Protein AF-A0A6B3GX99-F1 (afdb_monomer_lite)

Sequence (63 aa):
MNTHRIRVGIDVGGTFTDAVAVDATTLHLLGQVKVPTSHHHEDGVAHGIVEALDRLLEQTGHT

Foldseek 3Di:
DPPQDWDWDWDADQFKIKIWIAGPPPRHTQDIDIDTQQCPDPVHRVVRVVVRVVVRCVSNVND

pLDDT: mean 94.92, std 9.97, range [44.31, 98.75]

Radius of gyration: 12.51 Å; chains: 1; bounding box: 36×15×36 Å

Secondary structure (DSSP, 8-state):
-----EEEEEEE-SSEEEEEEEETTT--EEEEEEEE--TTSTTTHHHHHHHHHHHHHHHHT--

Structure (mmCIF, N/CA/C/O backbone):
data_AF-A0A6B3GX99-F1
#
_entry.id   AF-A0A6B3GX99-F1
#
loop_
_atom_site.group_PDB
_atom_site.id
_atom_site.type_symbol
_atom_site.label_atom_id
_atom_site.label_alt_id
_atom_site.label_comp_id
_atom_site.label_asym_id
_atom_site.label_entity_id
_atom_site.label_seq_id
_atom_site.pdbx_PDB_ins_code
_atom_site.Cartn_x
_atom_site.Cartn_y
_atom_site.Cartn_z
_atom_site.occupancy
_atom_site.B_iso_or_equiv
_atom_site.auth_seq_id
_atom_site.auth_comp_id
_atom_site.auth_asym_id
_atom_site.auth_atom_id
_atom_site.pdbx_PDB_model_num
ATOM 1 N N . MET A 1 1 ? -24.753 -1.594 11.162 1.00 44.31 1 MET A N 1
ATOM 2 C CA . MET A 1 1 ? -23.542 -2.365 10.815 1.00 44.31 1 MET A CA 1
ATOM 3 C C . MET A 1 1 ? -22.356 -1.597 11.358 1.00 44.31 1 MET A C 1
ATOM 5 O O . MET A 1 1 ? -22.243 -0.420 11.043 1.00 44.31 1 MET A O 1
ATOM 9 N N . ASN A 1 2 ? -21.552 -2.198 12.236 1.00 51.28 2 ASN A N 1
ATOM 10 C CA . ASN A 1 2 ? -20.346 -1.539 12.726 1.00 51.28 2 ASN A CA 1
ATOM 11 C C . ASN A 1 2 ? -19.307 -1.617 11.603 1.00 51.28 2 ASN A C 1
ATOM 13 O O . ASN A 1 2 ? -18.664 -2.650 11.422 1.00 51.28 2 ASN A O 1
ATOM 17 N N . THR A 1 3 ? -19.251 -0.583 10.765 1.00 63.56 3 THR A N 1
ATOM 18 C CA . THR A 1 3 ? -18.269 -0.492 9.684 1.00 63.56 3 THR A CA 1
ATOM 19 C C . THR A 1 3 ? -16.892 -0.399 10.329 1.00 63.56 3 THR A C 1
ATOM 21 O O . THR A 1 3 ? -16.550 0.656 10.871 1.00 63.56 3 THR A O 1
ATOM 24 N N . HIS A 1 4 ? -16.134 -1.497 10.317 1.00 81.50 4 HIS A N 1
ATOM 25 C CA . HIS A 1 4 ? -14.728 -1.491 10.709 1.00 81.50 4 HIS A CA 1
ATOM 26 C C . HIS A 1 4 ? -13.989 -0.656 9.670 1.00 81.50 4 HIS A C 1
ATOM 28 O O . HIS A 1 4 ? -13.746 -1.087 8.548 1.00 81.50 4 HIS A O 1
ATOM 34 N N . ARG A 1 5 ? -13.770 0.616 10.004 1.00 93.38 5 ARG A N 1
ATOM 35 C CA . ARG A 1 5 ? -13.07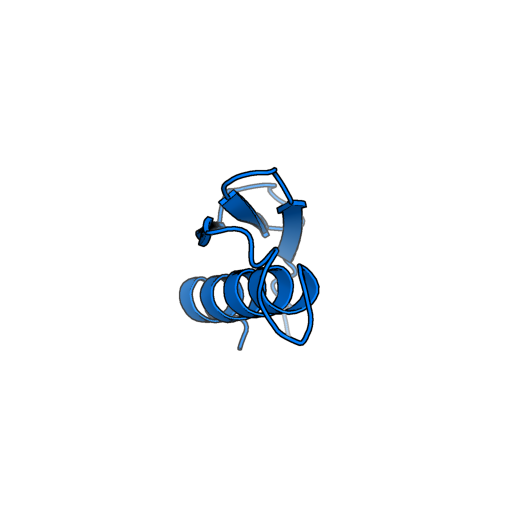1 1.552 9.131 1.00 93.38 5 ARG A CA 1
ATOM 36 C C . ARG A 1 5 ? -11.585 1.382 9.364 1.00 93.38 5 ARG A C 1
ATOM 38 O O . ARG A 1 5 ? -11.137 1.399 10.508 1.00 93.38 5 ARG A O 1
ATOM 45 N N . ILE A 1 6 ? -10.837 1.318 8.277 1.00 96.38 6 ILE A N 1
ATOM 46 C CA . ILE A 1 6 ? -9.380 1.301 8.304 1.00 96.38 6 ILE A CA 1
ATOM 47 C C . ILE A 1 6 ? -8.831 2.600 7.724 1.00 96.38 6 ILE A C 1
ATOM 49 O O . ILE A 1 6 ? -9.504 3.294 6.958 1.00 96.38 6 ILE A O 1
ATOM 53 N N . ARG A 1 7 ? -7.604 2.943 8.104 1.00 97.56 7 ARG A N 1
ATOM 54 C CA . ARG A 1 7 ? -6.791 3.953 7.424 1.00 97.56 7 ARG A CA 1
ATOM 55 C C . ARG A 1 7 ? -5.636 3.239 6.753 1.00 97.56 7 ARG A C 1
ATOM 57 O O . ARG A 1 7 ? -4.972 2.431 7.398 1.00 97.56 7 ARG A O 1
ATOM 64 N N . VAL A 1 8 ? -5.408 3.560 5.487 1.00 98.38 8 VAL A N 1
ATOM 65 C CA . VAL A 1 8 ? -4.315 2.994 4.702 1.00 98.38 8 VAL A CA 1
ATOM 66 C C . VAL A 1 8 ? -3.295 4.086 4.414 1.00 98.38 8 VAL A C 1
ATOM 68 O O . VAL A 1 8 ? -3.658 5.169 3.957 1.00 98.38 8 VAL A O 1
ATOM 71 N N . GLY A 1 9 ? -2.031 3.806 4.713 1.00 98.50 9 GLY A N 1
ATOM 72 C CA . GLY A 1 9 ? -0.891 4.596 4.260 1.00 98.50 9 GLY A CA 1
ATOM 73 C C . GLY A 1 9 ? -0.121 3.810 3.209 1.00 98.50 9 GLY A C 1
ATOM 74 O O . GLY A 1 9 ? 0.108 2.618 3.404 1.00 98.50 9 GLY A O 1
ATOM 75 N N . ILE A 1 10 ? 0.260 4.467 2.114 1.00 98.69 10 ILE A N 1
ATOM 76 C CA . ILE A 1 10 ? 1.096 3.884 1.060 1.00 98.69 10 ILE A CA 1
ATOM 77 C C . ILE A 1 10 ? 2.292 4.808 0.846 1.00 98.69 10 ILE A C 1
ATOM 79 O O . ILE A 1 10 ? 2.109 5.998 0.587 1.00 98.69 10 ILE A O 1
ATOM 83 N N . ASP A 1 11 ? 3.494 4.256 0.975 1.00 98.50 11 ASP A N 1
ATOM 84 C CA . ASP A 1 11 ? 4.761 4.933 0.714 1.00 98.50 11 ASP A CA 1
ATOM 85 C C . ASP A 1 11 ? 5.410 4.337 -0.533 1.00 98.50 11 ASP A C 1
ATOM 87 O O . ASP A 1 11 ? 5.612 3.126 -0.625 1.00 98.50 11 ASP A O 1
ATOM 91 N N . VAL A 1 12 ? 5.713 5.188 -1.510 1.00 98.44 12 VAL A N 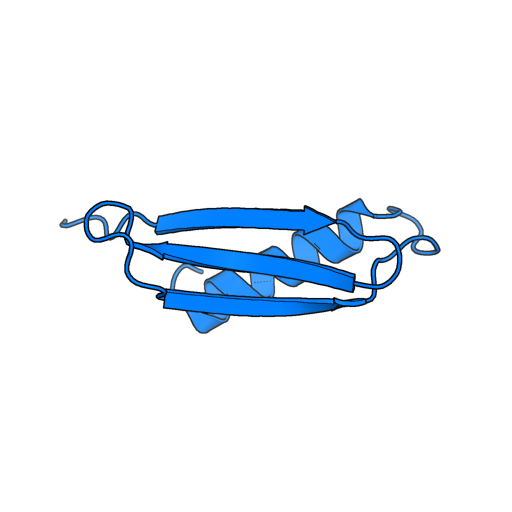1
ATOM 92 C CA . VAL A 1 12 ? 6.297 4.779 -2.790 1.00 98.44 12 VAL A CA 1
ATOM 93 C C . VAL A 1 12 ? 7.762 5.190 -2.795 1.00 98.44 12 VAL A C 1
ATOM 95 O O . VAL A 1 12 ? 8.100 6.342 -3.068 1.00 98.44 12 VAL A O 1
ATOM 98 N N . GLY A 1 13 ? 8.642 4.237 -2.495 1.00 97.19 13 GLY A N 1
ATOM 99 C CA . GLY A 1 13 ? 10.088 4.423 -2.547 1.00 97.19 13 GLY A CA 1
ATOM 100 C C . GLY A 1 13 ? 10.685 4.097 -3.920 1.00 97.19 13 GLY A C 1
ATOM 101 O O . GLY A 1 13 ? 9.988 3.696 -4.849 1.00 97.19 13 GLY A O 1
ATOM 102 N N . GLY A 1 14 ? 12.012 4.210 -4.042 1.00 97.69 14 GLY A N 1
ATOM 103 C CA . GLY A 1 14 ? 12.737 3.873 -5.281 1.00 97.69 14 GLY A CA 1
ATOM 104 C C . GLY A 1 14 ? 12.925 2.370 -5.539 1.00 97.69 14 GLY A C 1
ATOM 105 O O . GLY A 1 14 ? 13.222 1.966 -6.658 1.00 97.69 14 GLY A O 1
ATOM 106 N N . THR A 1 15 ? 12.766 1.535 -4.509 1.00 97.88 15 THR A N 1
ATOM 107 C CA . THR A 1 15 ? 12.931 0.072 -4.615 1.00 97.88 15 THR A CA 1
ATOM 108 C C . THR A 1 15 ? 11.657 -0.667 -4.249 1.00 97.88 15 THR A C 1
ATOM 110 O O . THR A 1 15 ? 11.318 -1.652 -4.898 1.00 97.88 15 THR A O 1
ATOM 113 N N . PHE A 1 16 ? 10.964 -0.206 -3.209 1.00 98.50 16 PHE A N 1
ATOM 114 C CA . PHE A 1 16 ? 9.763 -0.844 -2.695 1.00 98.50 16 PHE A CA 1
ATOM 115 C C . PHE A 1 16 ? 8.643 0.171 -2.500 1.00 98.50 16 PHE A C 1
ATOM 117 O O . PHE A 1 16 ? 8.893 1.334 -2.182 1.00 98.50 16 PHE A O 1
ATOM 124 N N . THR A 1 17 ? 7.419 -0.313 -2.675 1.00 98.69 17 THR A N 1
ATOM 125 C CA . THR A 1 17 ? 6.189 0.333 -2.239 1.00 98.69 17 THR A CA 1
ATOM 126 C C . THR A 1 17 ? 5.680 -0.412 -1.011 1.00 98.69 17 THR A C 1
ATOM 128 O O . THR A 1 17 ? 5.472 -1.629 -1.053 1.00 98.69 17 THR A O 1
ATOM 131 N N . ASP A 1 18 ? 5.526 0.314 0.088 1.00 98.75 18 ASP A N 1
ATOM 132 C CA . ASP A 1 18 ? 5.046 -0.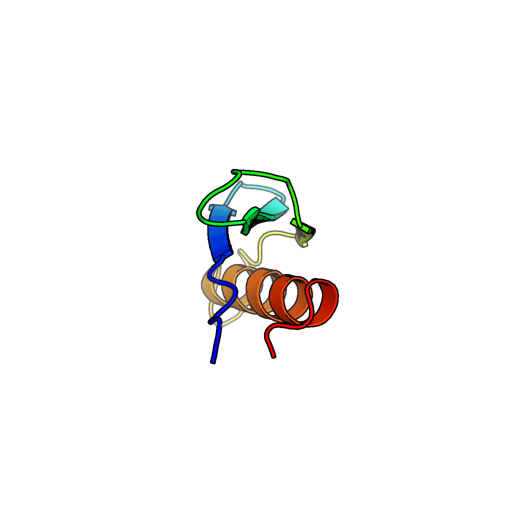188 1.372 1.00 98.75 18 ASP A CA 1
ATOM 133 C C . ASP A 1 18 ? 3.598 0.270 1.581 1.00 98.75 18 ASP A C 1
ATOM 135 O O . ASP A 1 18 ? 3.289 1.447 1.411 1.00 98.75 18 ASP A O 1
ATOM 139 N N . ALA A 1 19 ? 2.704 -0.639 1.968 1.00 98.75 19 ALA A N 1
ATOM 140 C CA . ALA A 1 19 ? 1.310 -0.334 2.281 1.00 98.75 19 ALA A CA 1
ATOM 141 C C . ALA A 1 19 ? 0.957 -0.854 3.676 1.00 98.75 19 ALA A C 1
ATOM 143 O O . ALA A 1 19 ? 1.236 -2.004 4.005 1.00 98.75 19 ALA A O 1
ATOM 144 N N . VAL A 1 20 ? 0.334 -0.016 4.503 1.00 98.69 20 VAL A N 1
ATOM 145 C CA . VAL A 1 20 ? 0.009 -0.322 5.902 1.00 98.69 20 VAL A CA 1
ATOM 146 C C . VAL A 1 20 ? -1.445 0.023 6.189 1.00 98.69 20 VAL A C 1
ATOM 148 O O . VAL A 1 20 ? -1.885 1.131 5.892 1.00 98.69 20 VAL A O 1
ATOM 151 N N . ALA A 1 21 ? -2.173 -0.903 6.814 1.00 98.38 21 ALA A N 1
ATOM 152 C CA . ALA A 1 21 ? -3.537 -0.698 7.288 1.00 98.38 21 ALA A CA 1
ATOM 153 C C . ALA A 1 21 ? -3.570 -0.644 8.816 1.00 98.38 21 ALA A C 1
ATOM 155 O O . ALA A 1 21 ? -3.043 -1.531 9.493 1.00 98.38 21 ALA A O 1
ATOM 156 N N . VAL A 1 22 ? -4.252 0.363 9.358 1.00 97.94 22 VAL A N 1
ATOM 15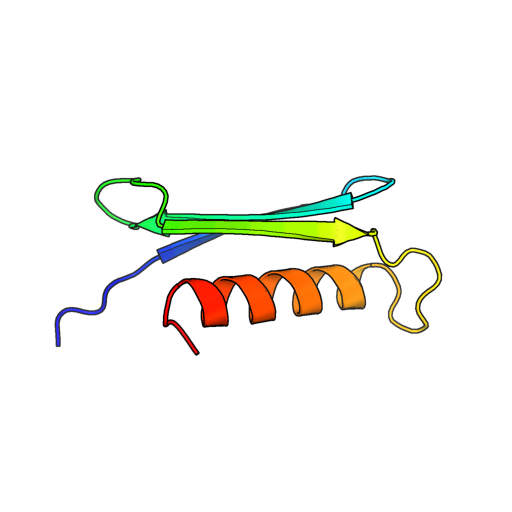7 C CA . VAL A 1 22 ? -4.534 0.484 10.793 1.00 97.94 22 VAL A CA 1
ATOM 158 C C . VAL A 1 22 ? -6.026 0.655 11.042 1.00 97.94 22 VAL A C 1
ATOM 160 O O . VAL A 1 22 ? -6.740 1.238 10.222 1.00 97.94 22 VAL A O 1
ATOM 163 N N . ASP A 1 23 ? -6.500 0.192 12.194 1.00 96.12 23 ASP A N 1
ATOM 164 C CA . ASP A 1 23 ? -7.861 0.466 12.648 1.00 96.12 23 ASP A CA 1
ATOM 165 C C . ASP A 1 23 ? -8.052 1.980 12.836 1.00 96.12 23 ASP A C 1
ATOM 167 O O . ASP A 1 23 ? -7.242 2.657 13.474 1.00 96.12 23 ASP A O 1
ATOM 171 N N . ALA A 1 24 ? -9.123 2.541 12.269 1.00 95.75 24 ALA A N 1
ATOM 172 C CA . ALA A 1 24 ? -9.298 3.991 12.211 1.00 95.75 24 ALA A CA 1
ATOM 173 C C . ALA A 1 24 ? -9.577 4.653 13.573 1.00 95.75 24 ALA A C 1
ATOM 175 O O . ALA A 1 24 ? -9.564 5.888 13.644 1.00 95.75 24 ALA A O 1
ATOM 176 N N . THR A 1 25 ? -9.865 3.874 14.623 1.00 94.69 25 THR A N 1
ATOM 177 C CA . THR A 1 25 ? -10.185 4.368 15.969 1.00 94.69 25 THR A CA 1
ATOM 178 C C . THR A 1 25 ? -9.071 4.071 16.966 1.00 94.69 25 THR A C 1
ATOM 180 O O . THR A 1 25 ? -8.617 4.976 17.659 1.00 94.69 25 THR A O 1
ATOM 183 N N . THR A 1 26 ? -8.623 2.823 17.032 1.00 95.94 26 THR A N 1
ATOM 184 C CA . THR A 1 26 ? -7.604 2.341 17.977 1.00 95.94 26 THR A CA 1
ATOM 185 C C . THR A 1 26 ? -6.180 2.545 17.473 1.00 95.94 26 THR A C 1
ATOM 187 O O . THR A 1 26 ? -5.249 2.498 18.270 1.00 95.94 26 THR A O 1
ATOM 190 N N . LEU A 1 27 ? -6.003 2.785 16.166 1.00 95.56 27 LEU A N 1
ATOM 191 C CA . LEU A 1 27 ? -4.703 2.872 15.490 1.00 95.56 27 LEU A CA 1
ATOM 192 C C . LEU A 1 27 ? -3.871 1.583 15.580 1.00 95.56 27 LEU A C 1
ATOM 194 O O . LEU A 1 27 ? -2.676 1.599 15.288 1.00 95.56 27 LEU A O 1
ATOM 198 N N . HIS A 1 28 ? -4.488 0.459 15.952 1.00 97.12 28 HIS A N 1
ATOM 199 C CA . HIS A 1 28 ? -3.824 -0.836 15.916 1.00 97.12 28 HIS A CA 1
ATOM 200 C C . HIS A 1 28 ? -3.479 -1.228 14.483 1.00 97.12 28 HIS A C 1
ATOM 202 O O . HIS A 1 28 ? -4.289 -1.062 13.571 1.00 97.12 28 HIS A O 1
ATOM 208 N N . LEU A 1 29 ? -2.280 -1.782 14.305 1.00 97.38 29 LEU A N 1
ATOM 209 C CA . LEU A 1 29 ? -1.835 -2.346 13.039 1.00 97.38 29 LEU A CA 1
ATOM 210 C C . LEU A 1 29 ? -2.690 -3.566 12.686 1.00 97.38 29 LEU A C 1
ATOM 212 O O . LEU A 1 29 ? -2.773 -4.512 13.467 1.00 97.38 29 LEU A O 1
ATOM 216 N N . LEU A 1 30 ? -3.297 -3.536 11.504 1.00 97.25 30 LEU A N 1
ATOM 217 C CA . LEU A 1 30 ? -4.128 -4.621 10.982 1.00 97.25 30 LEU A CA 1
ATOM 218 C C . LEU A 1 30 ? -3.386 -5.445 9.931 1.00 97.25 30 LEU A C 1
ATOM 220 O O . LEU A 1 30 ? -3.563 -6.656 9.858 1.00 97.25 30 LEU A O 1
ATOM 224 N N . GLY A 1 31 ? -2.539 -4.800 9.131 1.00 97.88 31 GLY A N 1
ATOM 225 C CA . GLY A 1 31 ? -1.776 -5.467 8.084 1.00 97.88 31 GLY A CA 1
ATOM 226 C C . GLY A 1 31 ? -0.718 -4.560 7.475 1.00 97.88 31 GLY A C 1
ATOM 227 O O . GLY A 1 31 ? -0.779 -3.335 7.605 1.00 97.88 31 GLY A O 1
ATOM 228 N N . GLN A 1 32 ? 0.252 -5.180 6.812 1.00 98.56 32 GLN A N 1
ATOM 229 C CA . GLN A 1 32 ? 1.279 -4.492 6.043 1.00 98.56 32 GLN A CA 1
ATOM 230 C C . GLN A 1 32 ? 1.715 -5.355 4.861 1.00 98.56 32 GLN A C 1
ATOM 232 O O . GLN A 1 32 ? 1.832 -6.574 4.993 1.00 98.56 32 GLN A O 1
ATOM 237 N N . VAL A 1 33 ? 1.994 -4.708 3.737 1.00 98.56 33 VAL A N 1
ATOM 238 C CA . VAL A 1 33 ? 2.453 -5.320 2.491 1.00 98.56 33 VAL A CA 1
ATOM 239 C C . VAL A 1 33 ? 3.649 -4.530 1.973 1.00 98.56 33 VAL A C 1
ATOM 241 O O . VAL A 1 33 ? 3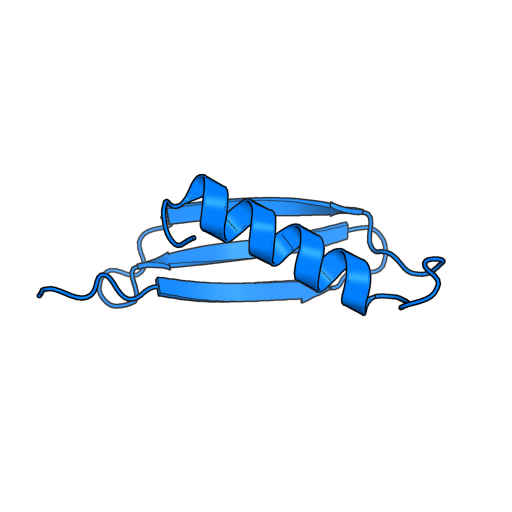.690 -3.309 2.087 1.00 98.56 33 VAL A O 1
ATOM 244 N N . LYS A 1 34 ? 4.611 -5.237 1.377 1.00 98.56 34 LYS A N 1
ATOM 245 C CA . LYS A 1 34 ? 5.749 -4.660 0.661 1.00 98.56 34 LYS A CA 1
ATOM 246 C C . LYS A 1 34 ? 5.858 -5.312 -0.709 1.00 98.56 34 LYS A C 1
ATOM 248 O O . LYS A 1 34 ? 5.908 -6.539 -0.797 1.00 98.56 34 LYS A O 1
ATOM 253 N N . VAL A 1 35 ? 5.940 -4.503 -1.758 1.00 98.12 35 VAL A N 1
ATOM 254 C CA . VAL A 1 35 ? 6.142 -4.957 -3.145 1.00 98.12 35 VAL A CA 1
ATOM 255 C C . VAL A 1 35 ? 7.258 -4.150 -3.810 1.00 98.12 35 VAL A C 1
ATOM 257 O O . VAL A 1 35 ? 7.528 -3.034 -3.365 1.00 98.12 35 VAL A O 1
ATOM 260 N N . PRO A 1 36 ? 7.950 -4.667 -4.841 1.00 98.31 36 PRO A N 1
ATOM 261 C CA . PRO A 1 36 ? 8.882 -3.860 -5.627 1.00 98.31 36 PRO A CA 1
ATOM 262 C C . PRO A 1 36 ? 8.186 -2.647 -6.264 1.00 98.31 36 PRO A C 1
ATOM 264 O O . PRO A 1 36 ? 7.065 -2.765 -6.751 1.00 98.31 36 PRO A O 1
ATOM 267 N N . THR A 1 37 ? 8.846 -1.488 -6.309 1.00 98.44 37 THR A N 1
ATOM 268 C CA . THR A 1 37 ? 8.293 -0.315 -7.003 1.00 98.44 37 THR A CA 1
ATOM 269 C C . THR A 1 37 ? 8.304 -0.540 -8.513 1.00 98.44 37 THR A C 1
ATOM 271 O O . THR A 1 37 ? 9.331 -0.858 -9.114 1.00 98.44 37 THR A O 1
ATOM 274 N N . SER A 1 38 ? 7.161 -0.317 -9.154 1.00 98.25 38 SER A N 1
ATOM 275 C CA . SER A 1 38 ? 6.910 -0.660 -10.555 1.00 98.25 38 SER A CA 1
ATOM 276 C C . SER A 1 38 ? 7.374 0.413 -11.555 1.00 98.25 38 SER A C 1
ATOM 278 O O . SER A 1 38 ? 6.661 0.743 -12.499 1.00 98.25 38 SER A O 1
ATOM 280 N N . HIS A 1 39 ? 8.584 0.963 -11.390 1.00 97.31 39 HIS A N 1
ATOM 281 C CA . HIS A 1 39 ? 9.117 2.049 -12.239 1.00 97.31 39 HIS A CA 1
ATOM 282 C C . HIS A 1 39 ? 9.083 1.761 -13.746 1.00 97.31 39 HIS A C 1
ATOM 284 O O . HIS A 1 39 ? 8.981 2.687 -14.546 1.00 97.31 39 HIS A O 1
ATOM 290 N N . HIS A 1 40 ? 9.201 0.489 -14.121 1.00 96.69 40 HIS A N 1
ATOM 291 C CA . HIS A 1 40 ? 9.284 0.043 -15.510 1.00 96.69 40 HIS A CA 1
ATOM 292 C C . HIS A 1 40 ? 8.006 -0.644 -16.007 1.00 96.69 40 HIS A C 1
ATOM 294 O O . HIS A 1 40 ? 8.008 -1.185 -17.109 1.00 96.69 40 HIS A O 1
ATOM 300 N N . HIS A 1 41 ? 6.935 -0.651 -15.207 1.00 97.88 41 HIS A N 1
ATOM 301 C CA . HIS A 1 41 ? 5.636 -1.141 -15.661 1.00 97.88 41 HIS A CA 1
ATOM 302 C C . HIS A 1 41 ? 5.017 -0.150 -16.658 1.00 97.88 41 HIS A C 1
ATOM 304 O O . HIS A 1 41 ? 5.309 1.044 -16.593 1.00 97.88 41 HIS A O 1
ATOM 310 N N . GLU A 1 42 ? 4.154 -0.620 -17.562 1.00 98.06 42 GLU A N 1
ATOM 311 C CA . GLU A 1 42 ? 3.482 0.244 -18.548 1.00 98.06 42 GLU A CA 1
ATOM 312 C C . GLU A 1 42 ? 2.654 1.357 -17.883 1.00 98.06 42 GLU A C 1
ATOM 314 O O . GLU A 1 42 ? 2.727 2.514 -18.287 1.00 98.06 42 GLU A O 1
ATOM 319 N N . ASP A 1 43 ? 1.989 1.031 -16.774 1.00 97.25 43 ASP A N 1
ATOM 320 C CA . ASP A 1 43 ? 1.273 1.991 -15.917 1.00 97.25 43 ASP A CA 1
ATOM 321 C C . ASP A 1 43 ? 2.177 2.734 -14.910 1.00 97.25 43 ASP A C 1
ATOM 323 O O . ASP A 1 43 ? 1.705 3.473 -14.041 1.00 97.25 43 ASP A O 1
ATOM 327 N N . GLY A 1 44 ? 3.492 2.519 -14.973 1.00 97.25 44 GLY A N 1
ATOM 328 C CA . GLY A 1 44 ? 4.461 3.074 -14.035 1.00 97.25 44 GLY A CA 1
ATOM 329 C C . GLY A 1 44 ? 4.182 2.676 -12.583 1.00 97.25 44 GLY A C 1
ATOM 330 O O . GLY A 1 44 ? 3.706 1.577 -12.291 1.00 97.25 44 GLY A O 1
ATOM 331 N N . VAL A 1 45 ? 4.470 3.588 -11.647 1.00 98.00 45 VAL A N 1
ATOM 332 C CA . VAL A 1 45 ? 4.332 3.354 -10.193 1.00 98.00 45 VAL A CA 1
ATOM 333 C C . VAL A 1 45 ? 2.895 3.069 -9.744 1.00 98.00 45 VAL A C 1
ATOM 335 O O . VAL A 1 45 ? 2.697 2.486 -8.681 1.00 98.00 45 VAL A O 1
ATOM 338 N N . ALA A 1 46 ? 1.891 3.447 -10.544 1.00 98.12 46 ALA A N 1
ATOM 339 C CA . ALA A 1 46 ? 0.489 3.196 -10.221 1.00 98.12 46 ALA A CA 1
ATOM 340 C C . ALA A 1 46 ? 0.188 1.697 -10.101 1.00 98.12 46 ALA A C 1
ATOM 342 O O . ALA A 1 46 ? -0.575 1.308 -9.221 1.00 98.12 46 ALA A O 1
ATOM 343 N N . HIS A 1 47 ? 0.840 0.860 -10.916 1.00 98.31 47 HIS A N 1
ATOM 344 C CA . HIS A 1 47 ? 0.676 -0.590 -10.846 1.00 98.31 47 HIS A CA 1
ATOM 345 C C . HIS A 1 47 ? 1.041 -1.144 -9.463 1.00 98.31 47 HIS A C 1
ATOM 347 O O . HIS A 1 47 ? 0.228 -1.812 -8.833 1.00 98.31 47 HIS A O 1
ATOM 353 N N . GLY A 1 48 ? 2.226 -0.800 -8.948 1.00 98.19 48 GLY A N 1
ATOM 354 C CA . GLY A 1 48 ? 2.689 -1.248 -7.635 1.00 98.19 48 GLY A CA 1
ATOM 355 C C . GLY A 1 48 ? 1.845 -0.705 -6.480 1.00 98.19 48 GLY A C 1
ATOM 356 O O . GLY A 1 48 ? 1.657 -1.403 -5.487 1.00 98.19 48 GLY A O 1
ATOM 357 N N . ILE A 1 49 ? 1.283 0.505 -6.610 1.00 98.56 49 ILE A N 1
ATOM 358 C CA . ILE A 1 49 ? 0.352 1.063 -5.614 1.00 98.56 49 ILE A CA 1
ATOM 359 C C . ILE A 1 49 ? -0.924 0.217 -5.536 1.00 98.56 49 ILE A C 1
ATOM 361 O O . ILE A 1 49 ? -1.354 -0.131 -4.436 1.00 98.56 49 ILE A O 1
ATOM 365 N N . VAL A 1 50 ? -1.522 -0.111 -6.686 1.00 98.31 50 VAL A N 1
ATOM 366 C CA . VAL A 1 50 ? -2.750 -0.919 -6.748 1.00 98.31 50 VAL A CA 1
ATOM 367 C C . VAL A 1 50 ? -2.474 -2.345 -6.274 1.00 98.31 50 VAL A C 1
ATOM 369 O O . VAL A 1 50 ? -3.197 -2.842 -5.420 1.00 98.31 50 VAL A O 1
ATOM 372 N N . GLU A 1 51 ? -1.374 -2.961 -6.719 1.00 98.38 51 GLU A N 1
ATOM 373 C CA . GLU A 1 51 ? -0.954 -4.293 -6.265 1.00 98.38 51 GLU A CA 1
ATOM 374 C C . GLU A 1 51 ? -0.776 -4.348 -4.739 1.00 98.38 51 GLU A C 1
ATOM 376 O O . GLU A 1 51 ? -1.245 -5.283 -4.084 1.00 98.38 51 GLU A O 1
ATOM 381 N N . ALA A 1 52 ? -0.105 -3.350 -4.153 1.00 98.62 52 ALA A N 1
ATOM 382 C CA . ALA A 1 52 ? 0.098 -3.282 -2.711 1.00 98.62 52 ALA A CA 1
ATOM 383 C C . ALA A 1 52 ? -1.224 -3.087 -1.954 1.00 98.62 52 ALA A C 1
ATOM 385 O O . ALA A 1 52 ? -1.426 -3.713 -0.911 1.00 98.62 52 ALA A O 1
ATOM 386 N N . LEU A 1 53 ? -2.121 -2.243 -2.477 1.00 98.56 53 LEU A N 1
ATOM 387 C CA . LEU A 1 53 ? -3.434 -1.995 -1.889 1.00 98.56 53 LEU A CA 1
ATOM 388 C C . LEU A 1 53 ? -4.311 -3.250 -1.924 1.00 98.56 53 LEU A C 1
ATOM 390 O O . LEU A 1 53 ? -4.829 -3.638 -0.880 1.00 98.56 53 LEU A O 1
ATOM 394 N N . ASP A 1 54 ? -4.437 -3.903 -3.077 1.00 98.31 54 ASP A N 1
ATOM 395 C CA . ASP A 1 54 ? -5.284 -5.088 -3.244 1.00 98.31 54 ASP A CA 1
ATOM 396 C C . ASP A 1 54 ? -4.847 -6.212 -2.298 1.00 98.31 54 ASP A C 1
ATOM 398 O O . ASP A 1 54 ? -5.663 -6.760 -1.553 1.00 98.31 54 ASP A O 1
ATOM 402 N N . ARG A 1 55 ? -3.535 -6.482 -2.226 1.00 98.44 55 ARG A N 1
ATOM 403 C CA . ARG A 1 55 ? -2.972 -7.468 -1.288 1.00 98.44 55 ARG A CA 1
ATOM 404 C C . ARG A 1 55 ? -3.243 -7.111 0.169 1.00 98.44 55 ARG A C 1
ATOM 406 O O . ARG A 1 55 ? -3.517 -7.993 0.981 1.00 98.44 55 ARG A O 1
ATOM 413 N N . LEU A 1 56 ? -3.154 -5.830 0.522 1.00 98.44 56 LEU A N 1
ATOM 414 C CA . LEU A 1 56 ? -3.393 -5.370 1.887 1.00 98.44 56 LEU A CA 1
ATOM 415 C C . LEU A 1 56 ? -4.873 -5.505 2.275 1.00 98.44 56 LEU A C 1
ATOM 417 O O . LEU A 1 56 ? -5.183 -5.895 3.405 1.00 98.44 56 LEU A O 1
ATOM 421 N N . LEU A 1 57 ? -5.789 -5.201 1.355 1.00 97.31 57 LEU A N 1
ATOM 422 C CA . LEU A 1 57 ? -7.227 -5.357 1.572 1.00 97.31 57 LEU A CA 1
ATOM 423 C C . LEU A 1 57 ? -7.613 -6.832 1.696 1.00 97.31 57 LEU A C 1
ATOM 425 O O . LEU A 1 57 ? -8.364 -7.177 2.605 1.00 97.31 57 LEU A O 1
ATOM 429 N N . GLU A 1 58 ? -7.053 -7.710 0.865 1.00 97.12 58 GLU A N 1
ATOM 430 C CA . GLU A 1 58 ? -7.233 -9.160 0.989 1.00 97.12 58 GLU A CA 1
ATOM 431 C C . GLU A 1 58 ? -6.716 -9.678 2.341 1.00 97.12 58 GLU A C 1
ATOM 433 O O . GLU A 1 58 ? -7.456 -10.320 3.088 1.00 97.12 58 GLU A O 1
ATOM 438 N N . GLN A 1 59 ? -5.484 -9.318 2.721 1.00 95.94 59 GLN A N 1
ATOM 439 C CA . GLN A 1 59 ? -4.880 -9.731 3.992 1.00 95.9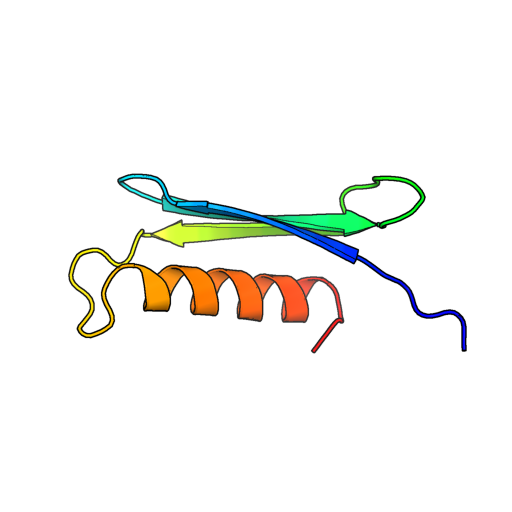4 59 GLN A CA 1
ATOM 440 C C . GLN A 1 59 ? -5.693 -9.283 5.216 1.00 95.94 59 GLN A C 1
ATOM 442 O O . GLN A 1 59 ? -5.708 -9.973 6.236 1.00 95.94 59 GLN A O 1
ATOM 447 N N . THR A 1 60 ? -6.344 -8.121 5.140 1.00 95.62 60 THR A N 1
ATOM 448 C CA . THR A 1 60 ? -7.102 -7.549 6.262 1.00 95.62 60 THR A CA 1
ATOM 449 C C . THR A 1 60 ? -8.602 -7.843 6.209 1.00 95.62 60 THR A C 1
ATOM 451 O O . THR A 1 60 ? -9.313 -7.425 7.121 1.00 95.62 60 THR A O 1
ATOM 454 N N . GLY A 1 61 ? -9.093 -8.556 5.189 1.00 94.12 61 GLY A N 1
ATOM 455 C CA . GLY A 1 61 ? -10.511 -8.905 5.042 1.00 94.12 61 GLY A CA 1
ATOM 456 C C . GLY A 1 61 ? -11.418 -7.736 4.632 1.00 94.12 61 GLY A C 1
ATOM 457 O O . GLY A 1 61 ? -12.563 -7.677 5.074 1.00 94.12 61 GLY A O 1
ATOM 458 N N . HIS A 1 62 ? -10.905 -6.804 3.822 1.00 91.94 62 HIS A N 1
ATOM 459 C CA . HIS A 1 62 ? -11.601 -5.599 3.341 1.00 91.94 62 HIS A CA 1
ATOM 460 C C . HIS A 1 62 ? -11.783 -5.577 1.808 1.00 91.94 62 HIS A C 1
ATOM 462 O O . HIS A 1 62 ? -11.769 -4.501 1.206 1.00 91.94 62 HIS A O 1
ATOM 468 N N . THR A 1 63 ? -11.912 -6.753 1.187 1.00 83.69 63 THR A N 1
ATOM 469 C CA . THR A 1 63 ? -12.162 -6.940 -0.256 1.00 83.69 63 THR A CA 1
ATOM 470 C C . THR A 1 63 ? -13.644 -6.859 -0.611 1.00 83.69 63 THR A C 1
ATOM 472 O O . THR A 1 63 ? -14.482 -7.274 0.224 1.00 83.69 63 THR A O 1
#